Protein AF-A0A165MMI6-F1 (afdb_monomer_lite)

Foldseek 3Di:
DAEAEDDDPLVQLVCCVVQCDNDPPDDHDDPVYHYAHQQRFDCDPNDTDHDDDDDVLLVVLVVQLVVVVVVVDDLVRLVVSLCCSLVVVQVVCCPPVRQDPVNVVSNVVVSVCSSCVPPPDDPDD

Organism: NCBI:txid1314782

Structure (mmCIF, N/CA/C/O backbone):
data_AF-A0A165MMI6-F1
#
_entry.id   AF-A0A165MMI6-F1
#
loop_
_atom_site.group_PDB
_atom_site.id
_atom_site.type_symbol
_atom_site.label_atom_id
_atom_site.label_alt_id
_atom_site.label_comp_id
_atom_site.label_asym_id
_atom_site.label_entity_id
_atom_site.label_seq_id
_atom_site.pdbx_PDB_ins_code
_atom_site.Cartn_x
_atom_site.Cartn_y
_atom_site.Cartn_z
_atom_site.occupancy
_atom_site.B_iso_or_equiv
_atom_site.auth_seq_id
_atom_site.auth_comp_id
_atom_site.auth_asym_id
_atom_site.auth_atom_id
_atom_site.pdbx_PDB_model_num
ATOM 1 N N . LYS A 1 1 ? -13.568 -15.443 15.229 1.00 62.78 1 LYS A N 1
ATOM 2 C CA . LYS A 1 1 ? -12.944 -14.354 16.014 1.00 62.78 1 LYS A CA 1
ATOM 3 C C . LYS A 1 1 ? -13.628 -13.065 15.593 1.00 62.78 1 LYS A C 1
ATOM 5 O O . LYS A 1 1 ? -13.642 -12.803 14.398 1.00 62.78 1 LYS A O 1
ATOM 10 N N . THR A 1 2 ? -14.250 -12.354 16.528 1.00 68.31 2 THR A N 1
ATOM 11 C CA . THR A 1 2 ? -15.011 -11.124 16.261 1.00 68.31 2 THR A CA 1
ATOM 12 C C . THR A 1 2 ? -14.259 -9.969 16.903 1.00 68.31 2 THR A C 1
ATOM 14 O O . THR A 1 2 ? -13.910 -10.057 18.080 1.00 68.31 2 THR A O 1
ATOM 17 N N . GLU A 1 3 ? -13.968 -8.936 16.120 1.00 73.44 3 GLU A N 1
ATOM 18 C CA . GLU A 1 3 ? -13.265 -7.731 16.564 1.00 73.44 3 GLU A CA 1
ATOM 19 C C . GLU A 1 3 ? -14.139 -6.518 16.235 1.00 73.44 3 GLU A C 1
ATOM 21 O O . GLU A 1 3 ? -14.678 -6.424 15.131 1.00 73.44 3 GLU A O 1
ATOM 26 N N . ILE A 1 4 ? -14.305 -5.617 17.202 1.00 75.56 4 ILE A N 1
ATOM 27 C CA . ILE A 1 4 ? -15.068 -4.375 17.047 1.00 75.56 4 ILE A CA 1
ATOM 28 C C . ILE A 1 4 ? -14.080 -3.217 17.005 1.00 75.56 4 ILE A C 1
ATOM 30 O O . ILE A 1 4 ? -13.242 -3.073 17.893 1.00 75.56 4 ILE A O 1
ATOM 34 N N . ILE A 1 5 ? -14.191 -2.389 15.969 1.00 76.44 5 ILE A N 1
ATOM 35 C CA . ILE A 1 5 ? -13.376 -1.186 15.795 1.00 76.44 5 ILE A CA 1
ATOM 36 C C . ILE A 1 5 ? -14.327 0.010 15.878 1.00 76.44 5 ILE A C 1
ATOM 38 O O . ILE A 1 5 ? -15.085 0.228 14.930 1.00 76.44 5 ILE A O 1
ATOM 42 N N . PRO A 1 6 ? -14.342 0.763 16.992 1.00 74.06 6 PRO A N 1
ATOM 43 C CA . PRO A 1 6 ? -15.153 1.966 17.080 1.00 74.06 6 PRO A CA 1
ATOM 44 C C . PRO A 1 6 ? -14.604 3.033 16.123 1.00 74.06 6 PRO A C 1
ATOM 46 O O . PRO A 1 6 ? -13.409 3.326 16.112 1.00 74.06 6 PRO A O 1
ATOM 49 N N . ILE A 1 7 ? -15.484 3.605 15.298 1.00 70.38 7 ILE A N 1
ATOM 50 C CA . ILE A 1 7 ? -15.161 4.686 14.359 1.00 70.38 7 ILE A CA 1
ATOM 51 C C . ILE A 1 7 ? -16.029 5.884 14.732 1.00 70.38 7 ILE A C 1
ATOM 53 O O . ILE A 1 7 ? -17.253 5.813 14.660 1.00 70.38 7 ILE A O 1
ATOM 57 N N . GLY A 1 8 ? -15.409 6.990 15.134 1.00 71.00 8 GLY A N 1
ATOM 58 C CA . GLY A 1 8 ? -16.133 8.179 15.569 1.00 71.00 8 GLY A CA 1
ATOM 59 C C . GLY A 1 8 ? -15.218 9.224 16.195 1.00 71.00 8 GLY A C 1
ATOM 60 O O . GLY A 1 8 ? -14.008 9.233 15.968 1.00 71.00 8 GLY A O 1
ATOM 61 N N . THR A 1 9 ? -15.799 10.127 16.985 1.00 73.75 9 THR A N 1
ATOM 62 C CA . THR A 1 9 ? -15.021 11.080 17.784 1.00 73.75 9 THR A CA 1
ATOM 63 C C . THR A 1 9 ? -14.208 10.341 18.847 1.00 73.75 9 THR A C 1
ATOM 65 O O . THR A 1 9 ? -14.643 9.310 19.353 1.00 73.75 9 THR A O 1
ATOM 68 N N . ALA A 1 10 ? -13.061 10.892 19.253 1.00 73.88 10 ALA A N 1
ATOM 69 C CA . ALA A 1 10 ? -12.234 10.296 20.311 1.00 73.88 10 ALA A CA 1
ATOM 70 C C . ALA A 1 10 ? -13.030 10.044 21.608 1.00 73.88 10 ALA A C 1
ATOM 72 O O . ALA A 1 10 ? -12.844 9.033 22.278 1.00 73.88 10 ALA A O 1
ATOM 73 N N . THR A 1 11 ? -13.979 10.930 21.923 1.00 76.69 11 THR A N 1
ATOM 74 C CA . THR A 1 11 ? -14.903 10.773 23.053 1.00 76.69 11 THR A CA 1
ATOM 75 C C . THR A 1 11 ? -15.829 9.566 22.896 1.00 76.69 11 THR A C 1
ATOM 77 O O . THR A 1 11 ? -16.059 8.848 23.865 1.00 76.69 11 THR A O 1
ATOM 80 N N . HIS A 1 12 ? -16.327 9.306 21.685 1.00 76.50 12 HIS A N 1
ATOM 81 C CA . HIS A 1 12 ? -17.157 8.143 21.388 1.00 76.50 12 HIS A CA 1
ATOM 82 C C . HIS A 1 12 ? -16.330 6.852 21.422 1.00 76.50 12 HIS A C 1
ATOM 84 O O . HIS A 1 12 ? -16.726 5.899 22.084 1.00 76.50 12 HIS A O 1
ATOM 90 N N . CYS A 1 13 ? -15.142 6.834 20.810 1.00 76.31 13 CYS A N 1
ATOM 91 C CA . CYS A 1 13 ? -14.252 5.672 20.848 1.00 76.31 13 CYS A CA 1
ATOM 92 C C . CYS A 1 13 ? -13.849 5.299 22.284 1.00 76.31 13 CYS A C 1
ATOM 94 O O . CYS A 1 13 ? -13.878 4.121 22.649 1.00 76.31 13 CYS A O 1
ATOM 96 N N . GLN A 1 14 ? -13.543 6.291 23.129 1.00 76.06 14 GLN A N 1
ATOM 97 C CA . GLN A 1 14 ? -13.263 6.073 24.552 1.00 76.06 14 GLN A CA 1
ATOM 98 C C . GLN A 1 14 ? -14.483 5.555 25.316 1.00 76.06 14 GLN A C 1
ATOM 100 O O . GLN A 1 14 ? -14.332 4.643 26.130 1.00 76.06 14 GLN A O 1
ATOM 105 N N . ALA A 1 15 ? -15.678 6.088 25.045 1.00 77.88 15 ALA A N 1
ATOM 106 C CA . ALA A 1 15 ? -16.910 5.620 25.673 1.00 77.88 15 ALA A CA 1
ATOM 107 C C . ALA A 1 15 ? -17.203 4.155 25.315 1.00 77.88 15 ALA A C 1
ATOM 109 O O . ALA A 1 15 ? -17.452 3.355 26.210 1.00 77.88 15 ALA A O 1
ATOM 110 N N . VAL A 1 16 ? -17.078 3.777 24.039 1.00 79.06 16 VAL A N 1
ATOM 111 C CA . VAL A 1 16 ? -17.291 2.394 23.578 1.00 79.06 16 VAL A CA 1
ATOM 112 C C . VAL A 1 16 ? -16.240 1.442 24.156 1.00 79.06 16 VAL A C 1
ATOM 114 O O . VAL A 1 16 ? -16.575 0.340 24.577 1.00 79.06 16 VAL A O 1
ATOM 117 N N . THR A 1 17 ? -14.977 1.871 24.243 1.00 77.38 17 THR A N 1
ATOM 118 C CA . THR A 1 17 ? -13.888 1.057 24.815 1.00 77.38 17 THR A CA 1
ATOM 119 C C . THR A 1 17 ? -14.036 0.864 26.327 1.00 77.38 17 THR A C 1
ATOM 121 O O . THR A 1 17 ? -13.701 -0.195 26.848 1.00 77.38 17 THR A O 1
ATOM 124 N N . THR A 1 18 ? -14.504 1.891 27.042 1.00 76.50 18 THR A N 1
ATOM 125 C CA . THR A 1 18 ? -14.621 1.869 28.511 1.00 76.50 18 THR A CA 1
ATOM 126 C C . THR A 1 18 ? -15.891 1.163 28.958 1.00 76.50 18 THR A C 1
ATOM 128 O O . THR A 1 18 ? -15.862 0.375 29.898 1.00 76.50 18 THR A O 1
ATOM 131 N N . ASN A 1 19 ? -17.000 1.445 28.279 1.00 77.50 19 ASN A N 1
ATOM 132 C CA . ASN A 1 19 ? -18.308 0.956 28.682 1.00 77.50 19 ASN A CA 1
ATOM 133 C C . ASN A 1 19 ? -18.646 -0.376 27.998 1.00 77.50 19 ASN A C 1
ATOM 135 O O . ASN A 1 19 ? -19.543 -1.067 28.454 1.00 77.50 19 ASN A O 1
ATOM 139 N N . CYS A 1 20 ? -17.950 -0.768 26.923 1.00 76.12 20 CYS A N 1
ATOM 140 C CA . CYS A 1 20 ? -18.334 -1.912 26.086 1.00 76.12 20 CYS A CA 1
ATOM 141 C C . CYS A 1 20 ? -19.785 -1.808 25.572 1.00 76.12 20 CYS A C 1
ATOM 143 O O . CYS A 1 20 ? -20.427 -2.820 25.313 1.00 76.12 20 CYS A O 1
ATOM 145 N N . HIS A 1 21 ? -20.291 -0.584 25.405 1.00 79.75 21 HIS A N 1
ATOM 146 C CA . HIS A 1 21 ? -21.622 -0.271 24.887 1.00 79.75 21 HIS A CA 1
ATOM 147 C C . HIS A 1 21 ? -21.477 0.552 23.602 1.00 79.75 21 HIS A C 1
ATOM 149 O O . HIS A 1 21 ? -20.674 1.486 23.564 1.00 79.75 21 HIS A O 1
ATOM 155 N N . LEU A 1 22 ? -22.242 0.223 22.556 1.00 71.19 22 LEU A N 1
ATOM 156 C CA . LEU A 1 22 ? -22.264 1.001 21.307 1.00 71.19 22 LEU A CA 1
ATOM 157 C C . LEU A 1 22 ? -23.057 2.307 21.478 1.00 71.19 22 LEU A C 1
ATOM 159 O O . LEU A 1 22 ? -22.636 3.360 20.996 1.00 71.19 22 LEU A O 1
ATOM 163 N N . HIS A 1 23 ? -24.152 2.249 22.233 1.00 70.88 23 HIS A N 1
ATOM 164 C CA . HIS A 1 23 ? -24.951 3.384 22.677 1.00 70.88 23 HIS A CA 1
ATOM 165 C C . HIS A 1 23 ? -25.229 3.261 24.189 1.00 70.88 23 HIS A C 1
ATOM 167 O O . HIS A 1 23 ? -25.305 2.138 24.685 1.00 70.88 23 HIS A O 1
ATOM 173 N N . PRO A 1 24 ? -25.412 4.365 24.944 1.00 70.00 24 PRO A N 1
ATOM 174 C CA . PRO A 1 24 ? -25.698 4.313 26.387 1.00 70.00 24 PRO 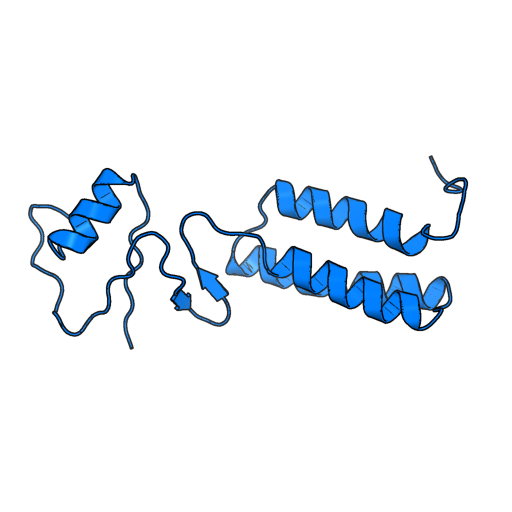A CA 1
ATOM 175 C C . PRO A 1 24 ? -26.906 3.453 26.789 1.00 70.00 24 PRO A C 1
ATOM 177 O O . PRO A 1 24 ? -26.969 2.990 27.921 1.00 70.00 24 PRO A O 1
ATOM 180 N N . GLU A 1 25 ? -27.841 3.251 25.860 1.00 76.12 25 GLU A N 1
ATOM 181 C CA . GLU A 1 25 ? -29.086 2.491 26.054 1.00 76.12 25 GLU A CA 1
ATOM 182 C C . GLU A 1 25 ? -29.004 1.040 25.538 1.00 76.12 25 GLU A C 1
ATOM 184 O O . GLU A 1 25 ? -29.953 0.278 25.702 1.00 76.12 25 GLU A O 1
ATOM 189 N N . ASP A 1 26 ? -27.903 0.653 24.883 1.00 77.50 26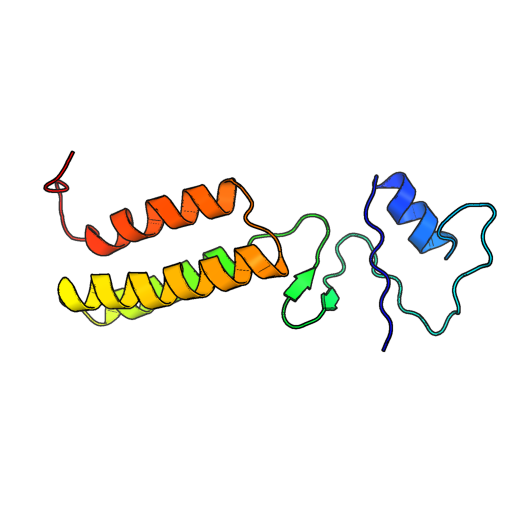 ASP A N 1
ATOM 190 C CA . ASP A 1 26 ? -27.751 -0.695 24.325 1.00 77.50 26 ASP A CA 1
ATOM 191 C C . ASP A 1 26 ? -27.301 -1.693 25.396 1.00 77.50 26 ASP A C 1
ATOM 193 O O . ASP A 1 26 ? -26.658 -1.326 26.379 1.00 77.50 26 ASP A O 1
ATOM 197 N N . GLU A 1 27 ? -27.559 -2.985 25.182 1.00 76.94 27 GLU A N 1
ATOM 198 C CA . GLU A 1 27 ? -26.970 -4.029 26.022 1.00 76.94 27 GLU A CA 1
ATOM 199 C C . GLU A 1 27 ? -25.431 -4.059 25.904 1.00 76.94 27 GLU A C 1
ATOM 201 O O . GLU A 1 27 ? -24.878 -3.761 24.836 1.00 76.94 27 GLU A O 1
ATOM 206 N N . PRO A 1 28 ? -24.713 -4.426 26.985 1.00 77.62 28 PRO A N 1
ATOM 207 C CA . PRO A 1 28 ? -23.261 -4.515 26.954 1.00 77.62 28 PRO A CA 1
ATOM 208 C C . PRO A 1 28 ? -22.801 -5.601 25.980 1.00 77.62 28 PRO A C 1
ATOM 210 O O . PRO A 1 28 ? -23.353 -6.703 25.930 1.00 77.62 28 PRO A O 1
ATOM 213 N N . LEU A 1 29 ? -21.735 -5.314 25.236 1.00 78.69 29 LEU A N 1
ATOM 214 C CA . LEU A 1 29 ? -21.123 -6.267 24.321 1.00 78.69 29 LEU A CA 1
ATOM 215 C C . LEU A 1 29 ? -20.573 -7.483 25.092 1.00 78.69 29 LEU A C 1
ATOM 217 O O . LEU A 1 29 ? -19.982 -7.324 26.165 1.00 78.69 29 LEU A O 1
ATOM 221 N N . PRO A 1 30 ? -20.704 -8.705 24.542 1.00 79.06 30 PRO A N 1
ATOM 222 C CA . PRO A 1 30 ? -20.156 -9.903 25.160 1.00 79.06 30 PRO A CA 1
ATOM 223 C C . PRO A 1 30 ? -18.646 -9.769 25.427 1.00 79.06 30 PRO A C 1
ATOM 225 O O . PRO A 1 30 ? -17.903 -9.395 24.516 1.00 79.06 30 PRO A O 1
ATOM 228 N N . PRO A 1 31 ? -18.145 -10.171 26.612 1.00 71.38 31 PRO A N 1
ATOM 229 C CA . PRO A 1 31 ? -16.726 -10.049 26.974 1.00 71.38 31 PRO A CA 1
ATOM 230 C C . PRO A 1 31 ? -15.794 -10.936 26.131 1.00 71.38 31 PRO A C 1
ATOM 232 O O . PRO A 1 31 ? -14.575 -10.830 26.214 1.00 71.38 31 PRO A O 1
ATOM 235 N N . SER A 1 32 ? -16.361 -11.831 25.319 1.00 77.75 32 SER A N 1
ATOM 236 C CA . SER A 1 32 ? -15.643 -12.657 24.348 1.00 77.75 32 SER A CA 1
ATOM 237 C C . SER A 1 32 ? -15.250 -11.902 23.073 1.00 77.75 32 SER A C 1
ATOM 239 O O . SER A 1 32 ? -14.480 -12.431 22.268 1.00 77.75 32 SER A O 1
ATOM 241 N N . ILE A 1 33 ? -15.773 -10.690 22.868 1.00 75.81 33 ILE A N 1
ATOM 242 C CA . ILE A 1 33 ? -15.486 -9.853 21.705 1.00 75.81 33 ILE A CA 1
ATOM 243 C C . ILE A 1 33 ? -14.377 -8.865 22.057 1.00 75.81 33 ILE A C 1
ATOM 245 O O . ILE A 1 33 ? -14.466 -8.121 23.030 1.00 75.81 33 ILE A O 1
ATOM 249 N N . HIS A 1 34 ? -13.326 -8.846 21.240 1.00 77.81 34 HIS A N 1
ATOM 250 C CA . HIS A 1 34 ? -12.229 -7.899 21.408 1.00 77.81 34 HIS A CA 1
ATOM 251 C C . HIS A 1 34 ? -12.618 -6.541 20.820 1.00 77.81 34 HIS A C 1
ATOM 253 O O . HIS A 1 34 ? -12.934 -6.454 19.630 1.00 77.81 34 HIS A O 1
ATOM 259 N N . ILE A 1 35 ? -12.594 -5.490 21.640 1.00 76.75 35 ILE A N 1
ATOM 260 C CA . ILE A 1 35 ? -12.807 -4.106 21.204 1.00 76.75 35 ILE A CA 1
ATOM 261 C C . ILE A 1 35 ? -11.438 -3.448 21.069 1.00 76.75 35 ILE A C 1
ATOM 263 O O . ILE A 1 35 ? -10.688 -3.346 22.040 1.00 76.75 35 ILE A O 1
ATOM 267 N N . ALA A 1 36 ? -1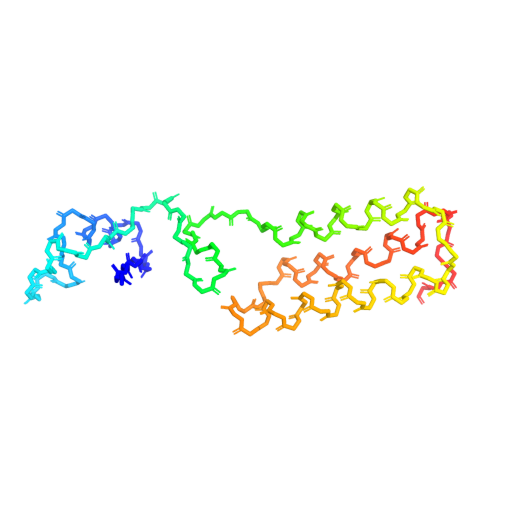1.117 -3.012 19.858 1.00 71.44 36 ALA A N 1
ATOM 268 C CA . ALA A 1 36 ? -9.841 -2.391 19.560 1.00 71.44 36 ALA A CA 1
ATOM 269 C C . ALA A 1 36 ? -9.751 -0.997 20.180 1.00 71.44 36 ALA A C 1
ATOM 271 O O . ALA A 1 36 ? -10.628 -0.156 19.964 1.00 71.44 36 ALA A O 1
ATOM 272 N N . LYS A 1 37 ? -8.675 -0.742 20.925 1.00 68.06 37 LYS A N 1
ATOM 273 C CA . LYS A 1 37 ? -8.408 0.578 21.507 1.00 68.06 37 LYS A CA 1
ATOM 274 C C . LYS A 1 37 ? -7.968 1.570 20.432 1.00 68.06 37 LYS A C 1
ATOM 276 O O . LYS A 1 37 ? -7.422 1.187 19.397 1.00 68.06 37 LYS A O 1
ATOM 281 N N . ASP A 1 38 ? -8.125 2.866 20.699 1.00 59.47 38 ASP A N 1
ATOM 282 C CA . ASP A 1 38 ? -7.567 3.902 19.825 1.00 59.47 38 ASP A CA 1
ATOM 283 C C . ASP A 1 38 ? -6.049 3.704 19.658 1.00 59.47 38 ASP A C 1
ATOM 285 O O . ASP A 1 38 ? -5.282 3.690 20.621 1.00 59.47 38 ASP A O 1
ATOM 289 N N . GLY A 1 39 ? -5.620 3.523 18.407 1.00 56.69 39 GLY A N 1
ATOM 290 C CA . GLY A 1 39 ? -4.231 3.227 18.051 1.00 56.69 39 GLY A CA 1
ATOM 291 C C . GLY A 1 39 ? -3.869 1.738 17.997 1.00 56.69 39 GLY A C 1
ATOM 292 O O . GLY A 1 39 ? -2.773 1.412 17.537 1.00 56.69 39 GLY A O 1
ATOM 293 N N . GLU A 1 40 ? -4.772 0.840 18.388 1.00 52.81 40 GLU A N 1
ATOM 294 C CA . GLU A 1 40 ? -4.614 -0.600 18.222 1.00 52.81 40 GLU A CA 1
ATOM 295 C C . GLU A 1 40 ? -4.893 -0.983 16.766 1.00 52.81 40 GLU A C 1
ATOM 297 O O . GLU A 1 40 ? -5.968 -0.735 16.221 1.00 52.81 40 GLU A O 1
ATOM 302 N N . ALA A 1 41 ? -3.881 -1.535 16.098 1.00 53.19 41 ALA A N 1
ATOM 303 C CA . ALA A 1 41 ? -4.009 -1.949 14.712 1.00 53.19 41 ALA A CA 1
ATOM 304 C C . ALA A 1 41 ? -4.671 -3.328 14.669 1.00 53.19 41 ALA A C 1
ATOM 306 O O . ALA A 1 41 ? -4.120 -4.304 15.177 1.00 53.19 41 ALA A O 1
ATOM 307 N N . VAL A 1 42 ? -5.838 -3.408 14.037 1.00 59.91 42 VAL A N 1
ATOM 308 C CA . VAL A 1 42 ? -6.568 -4.665 13.885 1.00 59.91 42 VAL A CA 1
ATOM 309 C C . VAL A 1 42 ? -6.340 -5.215 12.491 1.00 59.91 42 VAL A C 1
ATOM 311 O O . VAL A 1 42 ? -6.528 -4.512 11.497 1.00 59.91 42 VAL A O 1
ATOM 314 N N . HIS A 1 43 ? -5.928 -6.478 12.415 1.00 57.81 43 HIS A N 1
ATOM 315 C CA . HIS A 1 43 ? -5.705 -7.158 11.148 1.00 57.81 43 HIS A CA 1
ATOM 316 C C . HIS A 1 43 ? -7.009 -7.798 10.653 1.00 57.81 43 HIS A C 1
ATOM 318 O O . HIS A 1 43 ? -7.264 -8.982 10.876 1.00 57.81 43 HIS A O 1
ATOM 324 N N . SER A 1 44 ? -7.830 -7.010 9.958 1.00 58.06 44 SER A N 1
ATOM 325 C CA . SER A 1 44 ? -9.078 -7.478 9.355 1.00 58.06 44 SER A CA 1
ATOM 326 C C . SER A 1 44 ? -8.882 -7.732 7.860 1.00 58.06 44 SER A C 1
ATOM 328 O O . SER A 1 44 ? -8.472 -6.842 7.112 1.00 58.06 44 SER A O 1
ATOM 330 N N . LEU A 1 45 ? -9.139 -8.971 7.423 1.00 55.53 45 LEU A N 1
ATOM 331 C CA . LEU A 1 45 ? -9.158 -9.387 6.009 1.00 55.53 45 LEU A CA 1
ATOM 332 C C . LEU A 1 45 ? -7.906 -8.987 5.193 1.00 55.53 45 LEU A C 1
ATOM 334 O O . LEU A 1 45 ? -8.008 -8.593 4.035 1.00 55.53 45 LEU A O 1
ATOM 338 N N . GLY A 1 46 ? -6.710 -9.084 5.787 1.00 48.88 46 GLY A N 1
ATOM 339 C CA . GLY A 1 46 ? -5.454 -8.731 5.104 1.00 48.88 46 GLY A CA 1
ATOM 340 C C . GLY A 1 46 ? -5.142 -7.232 5.096 1.00 48.88 46 GLY A C 1
ATOM 341 O O . GLY A 1 46 ? -4.240 -6.785 4.384 1.00 48.88 46 GLY A O 1
ATOM 342 N N . THR A 1 47 ? -5.872 -6.444 5.888 1.00 49.41 47 THR A N 1
ATOM 343 C CA . THR A 1 47 ? -5.613 -5.020 6.091 1.00 49.41 47 THR A CA 1
ATOM 344 C C . THR A 1 47 ? -5.462 -4.680 7.558 1.00 49.41 47 THR A C 1
ATOM 346 O O . THR A 1 47 ? -6.189 -5.183 8.410 1.00 49.41 47 THR A O 1
ATOM 349 N N . TRP A 1 48 ? -4.509 -3.798 7.843 1.00 54.31 48 TRP A N 1
ATOM 350 C CA . TRP A 1 48 ? -4.400 -3.155 9.142 1.00 54.31 48 TRP A CA 1
ATOM 351 C C . TRP A 1 48 ? -5.336 -1.952 9.149 1.00 54.31 48 TRP A C 1
ATOM 353 O O . TRP A 1 48 ? -5.094 -0.975 8.441 1.00 54.31 48 TRP A O 1
ATOM 363 N N . ILE A 1 49 ? -6.416 -2.043 9.915 1.00 56.56 49 ILE A N 1
ATOM 364 C CA . ILE A 1 49 ? -7.322 -0.924 10.161 1.00 56.56 49 ILE A CA 1
ATOM 365 C C . ILE A 1 49 ? -6.837 -0.253 11.447 1.00 56.56 49 ILE A C 1
ATOM 367 O O . ILE A 1 49 ? -6.795 -0.888 12.501 1.00 56.56 49 ILE A O 1
ATOM 371 N N . ARG A 1 50 ? -6.416 1.014 11.356 1.00 53.34 50 ARG A N 1
ATOM 372 C CA . ARG A 1 50 ? -6.003 1.831 12.505 1.00 53.34 50 ARG A CA 1
ATOM 373 C C . ARG A 1 50 ? -6.608 3.225 12.400 1.00 53.34 50 ARG A C 1
ATOM 375 O O . ARG A 1 50 ? -6.516 3.864 11.355 1.00 53.34 50 ARG A O 1
ATOM 382 N N . ASN A 1 51 ? -7.143 3.721 13.513 1.00 43.06 51 ASN A N 1
ATOM 383 C CA . ASN A 1 51 ? -7.472 5.131 13.670 1.00 43.06 51 ASN A CA 1
ATOM 384 C C . ASN A 1 51 ? -6.148 5.927 13.714 1.00 43.06 51 ASN A C 1
ATOM 386 O O . ASN A 1 51 ? -5.368 5.811 14.663 1.00 43.06 51 ASN A O 1
ATOM 390 N N . GLY A 1 52 ? -5.838 6.641 12.627 1.00 47.78 52 GLY A N 1
ATOM 391 C CA . GLY A 1 52 ? -4.723 7.589 12.558 1.00 47.78 52 GLY A CA 1
ATOM 392 C C . GLY A 1 52 ? -3.326 7.057 12.209 1.00 47.78 52 GLY A C 1
ATOM 393 O O . GLY A 1 52 ? -2.369 7.654 12.699 1.00 47.78 52 GLY A O 1
ATOM 394 N N . VAL A 1 53 ? -3.142 6.004 11.385 1.00 51.03 53 VAL A N 1
ATOM 395 C CA . VAL A 1 53 ? -1.771 5.614 10.970 1.00 51.03 53 VAL A CA 1
ATOM 396 C C . VAL A 1 53 ? -1.465 5.347 9.507 1.00 51.03 53 VAL A C 1
ATOM 398 O O . VAL A 1 53 ? -2.182 4.668 8.784 1.00 51.03 53 VAL A O 1
ATOM 401 N N . ASN A 1 54 ? -0.283 5.896 9.207 1.00 52.78 54 ASN A N 1
ATOM 402 C CA . ASN A 1 54 ? 0.704 5.709 8.161 1.00 52.78 54 ASN A CA 1
ATOM 403 C C . ASN A 1 54 ? 0.429 4.624 7.112 1.00 52.78 54 ASN A C 1
ATOM 405 O O . ASN A 1 54 ? 0.281 3.434 7.398 1.00 52.78 54 ASN A O 1
ATOM 409 N N . ASN A 1 55 ? 0.451 5.085 5.867 1.00 59.38 55 ASN A N 1
ATOM 410 C CA . ASN A 1 55 ? 0.093 4.364 4.659 1.00 59.38 55 ASN A CA 1
ATOM 411 C C . ASN A 1 55 ? 1.143 3.295 4.310 1.00 59.38 55 ASN A C 1
ATOM 413 O O . ASN A 1 55 ? 1.948 3.490 3.401 1.00 59.38 55 ASN A O 1
ATOM 417 N N . ALA A 1 56 ? 1.106 2.136 4.977 1.00 65.00 56 ALA A N 1
ATOM 418 C CA . ALA A 1 56 ? 2.016 1.005 4.740 1.00 65.00 56 ALA A CA 1
ATOM 419 C C . ALA A 1 56 ? 2.112 0.580 3.257 1.00 65.00 56 ALA A C 1
ATOM 421 O O . ALA A 1 56 ? 3.128 0.044 2.812 1.00 65.00 56 ALA A O 1
ATOM 422 N N . VAL A 1 57 ? 1.070 0.847 2.460 1.00 68.94 57 VAL A N 1
ATOM 423 C CA . VAL A 1 57 ? 1.077 0.595 1.013 1.00 68.94 57 VAL A CA 1
ATOM 424 C C . VAL A 1 57 ? 2.049 1.514 0.272 1.00 68.94 57 VAL A C 1
ATOM 426 O O . VAL A 1 57 ? 2.765 1.049 -0.612 1.00 68.94 57 VAL A O 1
ATOM 429 N N . ARG A 1 58 ? 2.143 2.791 0.653 1.00 71.06 58 ARG A N 1
ATOM 430 C CA . ARG A 1 58 ? 3.104 3.731 0.059 1.00 71.06 58 ARG A CA 1
ATOM 431 C C . ARG A 1 58 ? 4.538 3.266 0.297 1.00 71.06 58 ARG A C 1
ATOM 433 O O . ARG A 1 58 ? 5.345 3.272 -0.636 1.00 71.06 58 ARG A O 1
ATOM 440 N N . ASP A 1 59 ? 4.837 2.839 1.518 1.00 74.31 59 ASP A N 1
ATOM 441 C CA . ASP A 1 59 ? 6.173 2.375 1.894 1.00 74.31 59 ASP A CA 1
ATOM 442 C C . ASP A 1 59 ? 6.525 1.084 1.151 1.00 74.31 59 ASP A C 1
ATOM 444 O O . ASP A 1 59 ? 7.603 0.974 0.566 1.00 74.31 59 ASP A O 1
ATOM 448 N N . LYS A 1 60 ? 5.574 0.147 1.054 1.00 76.31 60 LYS A N 1
ATOM 449 C CA . LYS A 1 60 ? 5.734 -1.090 0.278 1.00 76.31 60 LYS A CA 1
ATOM 450 C C . LYS A 1 60 ? 6.014 -0.820 -1.203 1.00 76.31 60 LYS A C 1
ATOM 452 O O . LYS A 1 60 ? 6.888 -1.465 -1.785 1.00 76.31 60 LYS A O 1
ATOM 457 N N . ILE A 1 61 ? 5.308 0.131 -1.818 1.00 78.31 61 ILE A N 1
ATOM 458 C CA . ILE A 1 61 ? 5.533 0.521 -3.220 1.00 78.31 61 ILE A CA 1
ATOM 459 C C . ILE A 1 61 ? 6.916 1.137 -3.384 1.00 78.31 61 ILE A C 1
ATOM 461 O O . ILE A 1 61 ? 7.657 0.738 -4.278 1.00 78.31 61 ILE A O 1
ATOM 465 N N . SER A 1 62 ? 7.278 2.064 -2.499 1.00 77.69 62 SER A N 1
ATOM 466 C CA . SER A 1 62 ? 8.565 2.759 -2.551 1.00 77.69 62 SER A CA 1
ATOM 467 C C . SER A 1 62 ? 9.734 1.778 -2.418 1.00 77.69 62 SER A C 1
ATOM 469 O O . SER A 1 62 ? 10.663 1.824 -3.219 1.00 77.69 62 SER A O 1
ATOM 471 N N . LEU A 1 63 ? 9.650 0.827 -1.481 1.00 82.31 63 LEU A N 1
ATOM 472 C CA . LEU A 1 63 ? 10.641 -0.241 -1.328 1.00 82.31 63 LEU A CA 1
ATOM 473 C C . LEU A 1 63 ? 10.714 -1.134 -2.569 1.00 82.31 63 LEU A C 1
ATOM 475 O O . LEU A 1 63 ? 11.806 -1.424 -3.046 1.00 82.31 63 LEU A O 1
ATOM 479 N N . THR A 1 64 ? 9.573 -1.536 -3.132 1.00 81.44 64 THR A N 1
ATOM 480 C CA . THR A 1 64 ? 9.563 -2.396 -4.326 1.00 81.44 64 THR A CA 1
ATOM 481 C C . THR A 1 64 ? 10.210 -1.691 -5.522 1.00 81.44 64 THR A C 1
ATOM 483 O O . THR A 1 64 ? 11.016 -2.291 -6.229 1.00 81.44 64 THR A O 1
ATOM 486 N N . LEU A 1 65 ? 9.910 -0.404 -5.723 1.00 79.12 65 LEU A N 1
ATOM 487 C CA . LEU A 1 65 ? 10.519 0.403 -6.782 1.00 79.12 65 LEU A CA 1
ATOM 488 C C . LEU A 1 65 ? 12.023 0.609 -6.560 1.00 79.12 65 LEU A C 1
ATOM 490 O O . LEU A 1 65 ? 12.780 0.543 -7.524 1.00 79.12 65 LEU A O 1
ATOM 494 N N . LEU A 1 66 ? 12.471 0.794 -5.314 1.00 81.31 66 LEU A N 1
ATOM 495 C CA . LEU A 1 66 ? 13.895 0.895 -4.981 1.00 81.31 66 LEU A CA 1
ATOM 496 C C . LEU A 1 66 ? 14.649 -0.393 -5.339 1.00 81.31 66 LEU A C 1
ATOM 498 O O . LEU A 1 66 ? 15.675 -0.341 -6.012 1.00 81.31 66 LEU A O 1
ATOM 502 N N . TRP A 1 67 ? 14.108 -1.549 -4.947 1.00 81.31 67 TRP A N 1
ATOM 503 C CA . TRP A 1 67 ? 14.677 -2.859 -5.280 1.00 81.31 67 TRP A CA 1
ATOM 504 C C . TRP A 1 67 ? 14.789 -3.069 -6.786 1.00 81.31 67 TRP A C 1
ATOM 506 O O . TRP A 1 67 ? 15.810 -3.536 -7.289 1.00 81.31 67 TRP A O 1
ATOM 516 N N . ILE A 1 68 ? 13.746 -2.681 -7.516 1.00 79.69 68 ILE A N 1
ATOM 517 C CA . ILE A 1 68 ? 13.751 -2.724 -8.970 1.00 79.69 68 ILE A CA 1
ATOM 518 C C . ILE A 1 68 ? 14.827 -1.784 -9.530 1.00 79.69 68 ILE A C 1
ATOM 520 O O . ILE A 1 68 ? 15.564 -2.192 -10.421 1.00 79.69 68 ILE A O 1
ATOM 524 N N . GLN A 1 69 ? 14.960 -0.558 -9.023 1.00 80.44 69 GLN A N 1
ATOM 525 C CA . GLN A 1 69 ? 15.962 0.397 -9.507 1.00 80.44 69 GLN A CA 1
ATOM 526 C C . GLN A 1 69 ? 17.389 -0.156 -9.359 1.00 80.44 69 GLN A C 1
ATOM 528 O O . GLN A 1 69 ? 18.192 -0.010 -10.279 1.00 80.44 69 GLN A O 1
ATOM 533 N N . CYS A 1 70 ? 17.686 -0.869 -8.267 1.00 81.38 70 CYS A N 1
ATOM 534 C CA . CYS A 1 70 ? 18.986 -1.517 -8.053 1.00 81.38 70 CYS A CA 1
ATOM 535 C C . CYS A 1 70 ? 19.339 -2.573 -9.118 1.00 81.38 70 CYS A C 1
ATOM 537 O O . CYS A 1 70 ? 20.513 -2.880 -9.308 1.00 81.38 70 CYS A O 1
ATOM 539 N N . SER A 1 71 ? 18.349 -3.116 -9.833 1.00 78.75 71 SER A N 1
ATOM 540 C CA . SER A 1 71 ? 18.565 -4.092 -10.911 1.00 78.75 71 SER A CA 1
ATOM 541 C C . SER A 1 71 ? 18.912 -3.468 -12.274 1.00 78.75 71 SER A C 1
ATOM 543 O O . SER A 1 71 ? 19.036 -4.194 -13.256 1.00 78.75 71 SER A O 1
ATOM 545 N N . HIS A 1 72 ? 19.078 -2.139 -12.344 1.00 79.06 72 HIS A N 1
ATOM 546 C CA . HIS A 1 72 ? 19.345 -1.370 -13.571 1.00 79.06 72 HIS A CA 1
ATOM 547 C C . HIS A 1 72 ? 18.416 -1.733 -14.755 1.00 79.06 72 HIS A C 1
ATOM 549 O O . HIS A 1 72 ? 18.877 -2.083 -15.845 1.00 79.06 72 HIS A O 1
ATOM 555 N N . PRO A 1 73 ? 17.085 -1.673 -14.567 1.00 82.56 73 PRO A N 1
ATOM 556 C CA . PRO A 1 73 ? 16.122 -2.124 -15.563 1.00 82.56 73 PRO A CA 1
ATOM 557 C C . PRO A 1 73 ? 16.056 -1.182 -16.770 1.00 82.56 73 PRO A C 1
ATOM 559 O O . PRO A 1 73 ? 16.131 0.042 -16.646 1.00 82.56 73 PRO A O 1
ATOM 562 N N . THR A 1 74 ? 15.809 -1.756 -17.950 1.00 85.50 74 THR A N 1
ATOM 563 C CA . THR A 1 74 ? 15.517 -0.980 -19.167 1.00 85.50 74 THR A CA 1
ATOM 564 C C . THR A 1 74 ? 14.229 -0.163 -19.016 1.00 85.50 74 THR A C 1
ATOM 566 O O . THR A 1 74 ? 13.355 -0.514 -18.222 1.00 85.50 74 THR A O 1
ATOM 569 N N . LEU A 1 75 ? 14.049 0.882 -19.832 1.00 83.69 75 LEU A N 1
ATOM 570 C CA . LEU A 1 75 ? 12.834 1.710 -19.822 1.00 83.69 75 LEU A CA 1
ATOM 571 C C . LEU A 1 75 ? 11.546 0.877 -19.966 1.00 83.69 75 LEU A C 1
ATOM 573 O O . LEU A 1 75 ? 10.592 1.072 -19.217 1.00 83.69 75 LEU A O 1
ATOM 577 N N . ARG A 1 76 ? 11.540 -0.106 -20.875 1.00 84.00 76 ARG A N 1
ATOM 578 C CA . ARG A 1 76 ? 10.399 -1.013 -21.074 1.00 84.00 76 ARG A CA 1
ATOM 579 C C . ARG A 1 76 ? 10.102 -1.830 -19.815 1.00 84.00 76 AR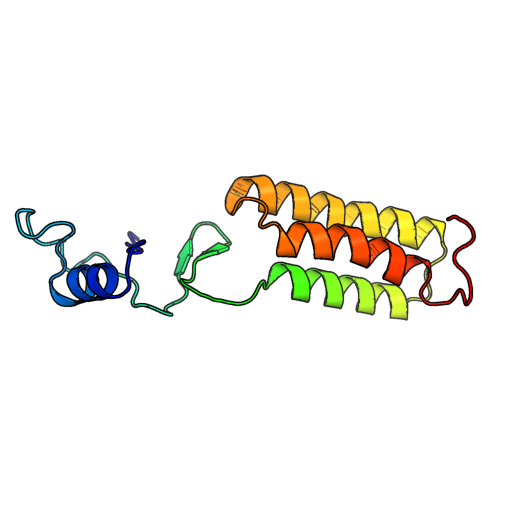G A C 1
ATOM 581 O O . ARG A 1 76 ? 8.942 -1.966 -19.432 1.00 84.00 76 ARG A O 1
ATOM 588 N N . SER A 1 77 ? 11.143 -2.344 -19.163 1.00 82.88 77 SER A N 1
ATOM 589 C CA . SER A 1 77 ? 11.021 -3.070 -17.896 1.00 82.88 77 SER A CA 1
ATOM 590 C C . SER A 1 77 ? 10.479 -2.163 -16.788 1.00 82.88 77 SER A C 1
ATOM 592 O O . SER A 1 77 ? 9.554 -2.569 -16.089 1.00 82.88 77 SER A O 1
ATOM 594 N N . LYS A 1 78 ? 10.964 -0.914 -16.688 1.00 84.44 78 LYS A N 1
ATOM 595 C CA . LYS A 1 78 ? 10.456 0.090 -15.737 1.00 84.44 78 LYS A CA 1
ATOM 596 C C . LYS A 1 78 ? 8.950 0.327 -15.925 1.00 84.44 78 LYS A C 1
ATOM 598 O O . LYS A 1 78 ? 8.212 0.293 -14.945 1.00 84.44 78 LYS A O 1
ATOM 603 N N . THR A 1 79 ? 8.474 0.494 -17.163 1.00 84.56 79 THR A N 1
ATOM 604 C CA . THR A 1 79 ? 7.041 0.690 -17.460 1.00 84.56 79 THR A CA 1
ATOM 605 C C . THR A 1 79 ? 6.184 -0.515 -17.067 1.00 84.56 79 THR A C 1
ATOM 607 O O . THR A 1 79 ? 5.156 -0.344 -16.415 1.00 84.56 79 THR A O 1
ATOM 610 N N . ILE A 1 80 ? 6.603 -1.734 -17.428 1.00 85.50 80 ILE A N 1
ATOM 611 C CA . ILE A 1 80 ? 5.868 -2.965 -17.083 1.00 85.50 80 ILE A CA 1
ATOM 612 C C . ILE A 1 80 ? 5.782 -3.124 -15.564 1.00 85.50 80 ILE A C 1
ATOM 614 O O . ILE A 1 80 ? 4.720 -3.421 -15.021 1.00 85.50 80 ILE A O 1
ATOM 618 N N . MET A 1 81 ? 6.894 -2.887 -14.872 1.00 84.31 81 MET A N 1
ATOM 619 C CA . MET A 1 81 ? 6.961 -3.025 -13.426 1.00 84.31 81 MET A CA 1
ATOM 620 C C . MET A 1 81 ? 6.074 -2.003 -12.721 1.00 84.31 81 MET A C 1
ATOM 622 O O . MET A 1 81 ? 5.280 -2.409 -11.884 1.00 84.31 81 MET A O 1
ATOM 626 N N . VAL A 1 82 ? 6.129 -0.724 -13.112 1.00 85.62 82 VAL A N 1
ATOM 627 C CA . VAL A 1 82 ? 5.216 0.327 -12.625 1.00 85.62 82 VAL A CA 1
ATOM 628 C C . VAL A 1 82 ? 3.757 -0.088 -12.790 1.00 85.62 82 VAL A C 1
ATOM 630 O O . VAL A 1 82 ? 2.975 0.035 -11.848 1.00 85.62 82 VAL A O 1
ATOM 633 N N . GLN A 1 83 ? 3.387 -0.613 -13.961 1.00 84.44 83 GLN A N 1
ATOM 634 C CA . GLN A 1 83 ? 2.023 -1.067 -14.220 1.00 84.44 83 GLN A CA 1
ATOM 635 C C . GLN A 1 83 ? 1.613 -2.203 -13.272 1.00 84.44 83 GLN A C 1
ATOM 637 O O . GLN A 1 83 ? 0.494 -2.203 -12.765 1.00 84.44 83 GLN A O 1
ATOM 642 N N . TRP A 1 84 ? 2.503 -3.161 -13.009 1.00 83.00 84 TRP A N 1
ATOM 643 C CA . TRP A 1 84 ? 2.217 -4.290 -12.122 1.00 83.00 84 TRP A CA 1
ATOM 644 C C . TRP A 1 84 ? 2.128 -3.884 -10.650 1.00 83.00 84 TRP A C 1
ATOM 646 O O . TRP A 1 84 ? 1.169 -4.264 -9.978 1.00 83.00 84 TRP A O 1
ATOM 656 N N . THR A 1 85 ? 3.070 -3.090 -10.134 1.00 82.12 85 THR A N 1
ATOM 657 C CA . THR A 1 85 ? 3.034 -2.653 -8.730 1.00 82.12 85 THR A CA 1
ATOM 658 C C . THR A 1 85 ? 1.934 -1.635 -8.484 1.00 82.12 85 THR A C 1
ATOM 660 O O . THR A 1 85 ? 1.081 -1.853 -7.628 1.00 82.12 85 THR A O 1
ATOM 663 N N . ILE A 1 86 ? 1.927 -0.523 -9.218 1.00 81.69 86 ILE A N 1
ATOM 664 C CA . ILE A 1 86 ? 1.004 0.585 -8.947 1.00 81.69 86 ILE A CA 1
ATOM 665 C C . ILE A 1 86 ? -0.400 0.246 -9.447 1.00 81.69 86 ILE A C 1
ATOM 667 O O . ILE A 1 86 ? -1.376 0.482 -8.733 1.00 81.69 86 ILE A O 1
ATOM 671 N N . GLY A 1 87 ? -0.522 -0.381 -10.620 1.00 80.81 87 GLY A N 1
ATOM 672 C CA . GLY A 1 87 ? -1.814 -0.842 -11.131 1.00 80.81 87 GLY A CA 1
ATOM 673 C C . GLY A 1 87 ? -2.434 -1.925 -10.247 1.00 80.81 87 GLY A C 1
ATOM 674 O O . GLY A 1 87 ? -3.603 -1.822 -9.890 1.00 80.81 87 GLY A O 1
ATOM 675 N N . GLY A 1 88 ? -1.650 -2.914 -9.804 1.00 78.75 88 GLY A N 1
ATOM 676 C CA . GLY A 1 88 ? -2.152 -3.968 -8.917 1.00 78.75 88 GLY A CA 1
ATOM 677 C C . GLY A 1 88 ? -2.553 -3.447 -7.532 1.00 78.75 88 GLY A C 1
ATOM 678 O O . GLY A 1 88 ? -3.609 -3.798 -7.008 1.00 78.75 88 GLY A O 1
ATOM 679 N N . MET A 1 89 ? -1.749 -2.560 -6.939 1.00 72.94 89 MET A N 1
ATOM 680 C CA . MET A 1 89 ? -2.036 -2.035 -5.599 1.00 72.94 89 MET A CA 1
ATOM 681 C C . MET A 1 89 ? -3.156 -0.990 -5.582 1.00 72.94 89 MET A C 1
ATOM 683 O O . MET A 1 89 ? -3.925 -0.960 -4.623 1.00 72.94 89 MET A O 1
ATOM 687 N N . SER A 1 90 ? -3.301 -0.169 -6.628 1.00 74.00 90 SER A N 1
ATOM 688 C CA . SER A 1 90 ? -4.418 0.784 -6.733 1.00 74.00 90 SER A CA 1
ATOM 689 C C . SER A 1 90 ? -5.772 0.079 -6.841 1.00 74.00 90 SER A C 1
ATOM 691 O O . SER A 1 90 ? -6.737 0.532 -6.224 1.00 74.00 90 SER A O 1
ATOM 693 N N . GLN A 1 91 ? -5.844 -1.062 -7.537 1.00 77.06 91 GLN A N 1
ATOM 694 C CA . GLN A 1 91 ? -7.051 -1.896 -7.596 1.00 77.06 91 GLN A CA 1
ATOM 695 C C . GLN A 1 91 ? -7.437 -2.440 -6.215 1.00 77.06 91 GLN A C 1
ATOM 697 O O . GLN A 1 91 ? -8.600 -2.351 -5.819 1.00 77.06 91 GLN A O 1
ATOM 702 N N . TYR A 1 92 ? -6.460 -2.949 -5.460 1.00 70.69 92 TYR A N 1
ATOM 703 C CA . TYR A 1 92 ? -6.683 -3.446 -4.102 1.00 70.69 92 TYR A CA 1
ATOM 704 C C . TYR A 1 92 ? -7.133 -2.334 -3.145 1.00 70.69 92 TYR A C 1
ATOM 706 O O . TYR A 1 92 ? -8.164 -2.462 -2.485 1.00 70.69 92 TYR A O 1
ATOM 714 N N . LEU A 1 93 ? -6.401 -1.216 -3.109 1.00 68.44 93 LEU A N 1
ATOM 715 C CA . LEU A 1 93 ? -6.707 -0.077 -2.240 1.00 68.44 93 LEU A CA 1
ATOM 716 C C . LEU A 1 93 ? -8.106 0.479 -2.501 1.00 68.44 93 LEU A C 1
ATOM 718 O O . LEU A 1 93 ? -8.898 0.609 -1.569 1.00 68.44 93 LEU A O 1
ATOM 722 N N . SER A 1 94 ? -8.442 0.703 -3.776 1.00 67.38 94 SER A N 1
ATOM 723 C CA . SER A 1 94 ? -9.754 1.220 -4.179 1.00 67.38 94 SER A CA 1
ATOM 724 C C . SER A 1 94 ? -10.904 0.341 -3.689 1.00 67.38 94 SER A C 1
ATOM 726 O O . SER A 1 94 ? -11.984 0.852 -3.408 1.00 67.38 94 SER A O 1
ATOM 728 N N . LYS A 1 95 ? -10.684 -0.977 -3.584 1.00 67.94 95 LYS A N 1
ATOM 729 C CA . LYS A 1 95 ? -11.715 -1.938 -3.190 1.00 67.94 95 LYS A CA 1
ATOM 730 C C . LYS A 1 95 ? -11.826 -2.134 -1.679 1.00 67.94 95 LYS A C 1
ATOM 732 O O . LYS A 1 95 ? -12.938 -2.341 -1.204 1.00 67.94 95 LYS A O 1
ATOM 737 N N . VAL A 1 96 ? -10.709 -2.114 -0.949 1.00 59.97 96 VAL A N 1
ATOM 738 C CA . VAL A 1 96 ? -10.675 -2.530 0.466 1.00 59.97 96 VAL A CA 1
ATOM 739 C C . VAL A 1 96 ? -10.658 -1.352 1.440 1.00 59.97 96 VAL A C 1
ATOM 741 O O . VAL A 1 96 ? -11.291 -1.427 2.486 1.00 59.97 96 VAL A O 1
ATOM 744 N N . GLN A 1 97 ? -9.961 -0.262 1.112 1.00 61.91 97 GLN A N 1
ATOM 745 C CA . GLN A 1 97 ? -9.781 0.886 2.017 1.00 61.91 97 GLN A CA 1
ATOM 746 C C . GLN A 1 97 ? -10.345 2.194 1.442 1.00 61.91 97 GLN A C 1
ATOM 748 O O . GLN A 1 97 ? -10.339 3.225 2.112 1.00 61.91 97 GLN A O 1
ATOM 753 N N . GLY A 1 98 ? -10.825 2.163 0.195 1.00 65.25 98 GLY A N 1
ATOM 754 C CA . GLY A 1 98 ? -11.002 3.368 -0.605 1.00 65.25 98 GLY A CA 1
ATOM 755 C C . GLY A 1 98 ? -9.650 3.937 -1.047 1.00 65.25 98 GLY A C 1
ATOM 756 O O . GLY A 1 98 ? -8.585 3.425 -0.702 1.00 65.25 98 GLY A O 1
ATOM 757 N N . MET A 1 99 ? -9.674 5.001 -1.849 1.00 71.06 99 MET A N 1
ATOM 758 C CA . MET A 1 99 ? -8.454 5.662 -2.318 1.00 71.06 99 MET A CA 1
ATOM 759 C C . MET A 1 99 ? -8.372 7.083 -1.744 1.00 71.06 99 MET A C 1
ATOM 761 O O . MET A 1 99 ? -8.865 8.022 -2.374 1.00 71.06 99 MET A O 1
ATOM 765 N N . PRO A 1 100 ? -7.763 7.250 -0.555 1.00 73.44 100 PRO A N 1
ATOM 766 C CA . PRO A 1 100 ? -7.434 8.557 -0.002 1.00 73.44 100 PRO A CA 1
ATOM 767 C C . PRO A 1 100 ? -6.679 9.436 -1.010 1.00 73.44 100 PRO A C 1
ATOM 769 O O . PRO A 1 100 ? -5.840 8.959 -1.785 1.00 73.44 100 PRO A O 1
ATOM 772 N N . GLN A 1 101 ? -6.987 10.734 -1.022 1.00 74.00 101 GLN A N 1
ATOM 773 C CA . GLN A 1 101 ? -6.477 11.671 -2.031 1.00 74.00 101 GLN A CA 1
ATOM 774 C C . GLN A 1 101 ? -4.951 11.857 -1.957 1.00 74.00 101 GLN A C 1
ATOM 776 O O . GLN A 1 101 ? -4.291 12.063 -2.980 1.00 74.00 101 GLN A O 1
ATOM 781 N N . ASP A 1 102 ? -4.375 11.749 -0.762 1.00 74.12 102 ASP A N 1
ATOM 782 C CA . ASP A 1 102 ? -2.934 11.754 -0.513 1.00 74.12 102 ASP A CA 1
ATOM 783 C C . ASP A 1 102 ? -2.247 10.536 -1.150 1.00 74.12 102 ASP A C 1
ATOM 785 O O . ASP A 1 102 ? -1.224 10.688 -1.824 1.00 74.12 102 ASP A O 1
ATOM 789 N N . ILE A 1 103 ? -2.845 9.345 -1.026 1.00 74.06 103 ILE A N 1
ATOM 790 C CA . ILE A 1 103 ? -2.342 8.120 -1.656 1.00 74.06 103 ILE A CA 1
ATOM 791 C C . ILE A 1 103 ? -2.441 8.234 -3.174 1.00 74.06 103 ILE A C 1
ATOM 793 O O . ILE A 1 103 ? -1.456 7.976 -3.863 1.00 74.06 103 ILE A O 1
ATOM 797 N N . LYS A 1 104 ? -3.583 8.685 -3.706 1.00 79.81 104 LYS A N 1
ATOM 798 C CA . LYS A 1 104 ? -3.762 8.901 -5.149 1.00 79.81 104 LYS A CA 1
ATOM 799 C C . LYS A 1 104 ? -2.673 9.814 -5.716 1.00 79.81 104 LYS A C 1
ATOM 801 O O . LYS A 1 104 ? -1.982 9.450 -6.663 1.00 79.81 104 LYS A O 1
ATOM 806 N N . THR A 1 105 ? -2.462 10.961 -5.072 1.00 81.00 105 THR A N 1
ATOM 807 C CA . THR A 1 105 ? -1.456 11.947 -5.491 1.00 81.00 105 THR A CA 1
ATOM 808 C C . THR A 1 105 ? -0.037 11.370 -5.429 1.00 81.00 105 THR A C 1
ATOM 810 O O . THR A 1 105 ? 0.790 11.645 -6.300 1.00 81.00 105 THR A O 1
ATOM 813 N N . ALA A 1 106 ? 0.272 10.559 -4.413 1.00 78.69 106 ALA A N 1
ATOM 814 C CA . ALA A 1 106 ? 1.565 9.888 -4.310 1.00 78.69 106 ALA A CA 1
ATOM 815 C C . ALA A 1 106 ? 1.764 8.853 -5.431 1.00 78.69 106 ALA A C 1
ATOM 817 O O . ALA A 1 106 ? 2.827 8.829 -6.053 1.00 78.69 106 ALA A O 1
ATOM 818 N N . LEU A 1 107 ? 0.742 8.043 -5.726 1.00 79.88 107 LEU A N 1
ATOM 819 C CA . LEU A 1 107 ? 0.765 7.038 -6.794 1.00 79.88 107 LEU A CA 1
ATOM 820 C C . LEU A 1 107 ? 0.852 7.652 -8.194 1.00 79.88 107 LEU A C 1
ATOM 822 O O . LEU A 1 107 ? 1.424 7.029 -9.078 1.00 79.88 107 LEU A O 1
ATOM 826 N N . GLU A 1 108 ? 0.339 8.863 -8.404 1.00 82.44 108 GLU A N 1
ATOM 827 C CA . GLU A 1 108 ? 0.486 9.593 -9.672 1.00 82.44 108 GLU A CA 1
ATOM 828 C C . GLU A 1 108 ? 1.908 10.150 -9.866 1.00 82.44 108 GLU A C 1
ATOM 830 O O . GLU A 1 108 ? 2.422 10.200 -10.986 1.00 82.44 108 GLU A O 1
ATOM 835 N N . LYS A 1 109 ? 2.579 10.553 -8.778 1.00 83.25 109 LYS A N 1
ATOM 836 C CA . LYS A 1 109 ? 3.928 11.150 -8.823 1.00 83.25 109 LYS A CA 1
ATOM 837 C C . LYS A 1 109 ? 5.051 10.111 -8.861 1.00 83.25 109 LYS A C 1
ATOM 839 O O . LYS A 1 109 ? 6.054 10.324 -9.542 1.00 83.25 109 LYS A O 1
ATOM 844 N N . LEU A 1 110 ? 4.881 8.990 -8.158 1.00 81.19 110 LEU A N 1
ATOM 845 C CA . LEU A 1 110 ? 5.872 7.912 -8.036 1.00 81.19 110 LEU A CA 1
ATOM 846 C C . LEU A 1 110 ? 6.363 7.339 -9.382 1.00 81.19 110 LEU A C 1
ATOM 848 O O . LEU A 1 110 ? 7.578 7.233 -9.546 1.00 81.19 110 LEU A O 1
ATOM 852 N N . PRO A 1 111 ? 5.494 7.021 -10.365 1.00 81.88 111 PRO A N 1
ATOM 853 C CA . PRO A 1 111 ? 5.916 6.540 -11.676 1.00 81.88 111 PRO A CA 1
ATOM 854 C C . PRO A 1 111 ? 6.860 7.517 -12.360 1.00 81.88 111 PRO A C 1
ATOM 856 O O . PRO A 1 111 ? 7.909 7.126 -12.853 1.00 81.88 111 PRO A O 1
ATOM 859 N N . ARG A 1 112 ? 6.511 8.807 -12.363 1.00 82.19 112 ARG A N 1
ATOM 860 C CA . ARG A 1 112 ? 7.298 9.835 -13.046 1.00 82.19 112 ARG A CA 1
ATOM 861 C C . ARG A 1 112 ? 8.689 9.951 -12.436 1.00 82.19 112 ARG A C 1
ATOM 863 O O . ARG A 1 112 ? 9.667 9.971 -13.175 1.00 82.19 112 ARG A O 1
ATOM 870 N N . ALA A 1 113 ? 8.763 9.971 -11.105 1.00 81.19 113 ALA A N 1
ATOM 871 C CA . ALA A 1 113 ? 10.030 9.994 -10.386 1.00 81.19 113 ALA A CA 1
ATOM 872 C C . ALA A 1 113 ? 10.871 8.743 -10.683 1.00 81.19 113 ALA A C 1
ATOM 874 O O . ALA A 1 113 ? 12.049 8.861 -10.989 1.00 81.19 113 ALA A O 1
ATOM 875 N N . PHE A 1 114 ? 10.257 7.558 -10.660 1.00 80.69 114 PHE A N 1
ATOM 876 C CA . PHE A 1 114 ? 10.952 6.293 -10.877 1.00 80.69 114 PHE A CA 1
ATOM 877 C C . PHE A 1 114 ? 11.478 6.134 -12.307 1.00 80.69 114 PHE A C 1
ATOM 879 O O . PHE A 1 114 ? 12.638 5.767 -12.514 1.00 80.69 114 PHE A O 1
ATOM 886 N N . ILE A 1 115 ? 10.650 6.420 -13.314 1.00 80.75 115 ILE A N 1
ATOM 887 C CA . ILE A 1 115 ? 11.076 6.223 -14.696 1.00 80.75 115 ILE A CA 1
ATOM 888 C C . ILE A 1 115 ? 12.180 7.238 -15.045 1.00 80.75 115 ILE A C 1
ATOM 890 O O . ILE A 1 115 ? 13.175 6.853 -15.663 1.00 80.75 115 ILE A O 1
ATOM 894 N N . TRP A 1 116 ? 12.059 8.494 -14.593 1.00 80.75 116 TRP A N 1
ATOM 895 C CA . TRP A 1 116 ? 13.005 9.581 -14.893 1.00 80.75 116 TRP A CA 1
ATOM 896 C C . TRP A 1 116 ? 14.119 9.763 -13.854 1.00 80.75 116 TRP A C 1
ATOM 898 O O . TRP A 1 116 ? 14.771 10.801 -13.860 1.00 80.75 116 TRP A O 1
ATOM 908 N N . THR A 1 117 ? 14.382 8.765 -13.003 1.00 71.31 117 THR A N 1
ATOM 909 C CA . THR A 1 117 ? 15.445 8.822 -11.973 1.00 71.31 117 THR A CA 1
ATOM 910 C C . THR A 1 117 ? 16.805 9.266 -12.542 1.00 71.31 117 THR A C 1
ATOM 912 O O . THR A 1 117 ? 17.569 9.938 -11.857 1.00 71.31 117 THR A O 1
ATOM 915 N N . ASP A 1 118 ? 17.072 8.949 -13.813 1.00 63.16 118 ASP A N 1
ATOM 916 C CA . ASP A 1 118 ? 18.345 9.199 -14.498 1.00 63.16 118 ASP A CA 1
ATOM 917 C C . ASP A 1 118 ? 18.279 10.366 -15.516 1.00 63.16 118 ASP A C 1
ATOM 919 O O . ASP A 1 118 ? 19.248 10.628 -16.228 1.00 63.16 118 ASP A O 1
ATOM 923 N N . ALA A 1 119 ? 17.141 11.065 -15.631 1.00 56.69 119 ALA A N 1
ATOM 924 C CA . ALA A 1 119 ? 16.920 12.101 -16.643 1.00 56.69 119 ALA A CA 1
ATOM 925 C C . ALA A 1 119 ? 16.880 13.507 -16.021 1.00 56.69 119 ALA A C 1
ATOM 927 O O . ALA A 1 119 ? 15.955 13.846 -15.288 1.00 56.69 119 ALA A O 1
ATOM 928 N N . LEU A 1 120 ? 17.855 14.355 -16.379 1.00 52.19 120 LEU A N 1
ATOM 929 C CA . LEU A 1 120 ? 17.934 15.760 -15.938 1.00 52.19 120 LEU A CA 1
ATOM 930 C C . LEU A 1 120 ? 16.714 16.593 -16.386 1.00 52.19 120 LEU A C 1
ATOM 932 O O . LEU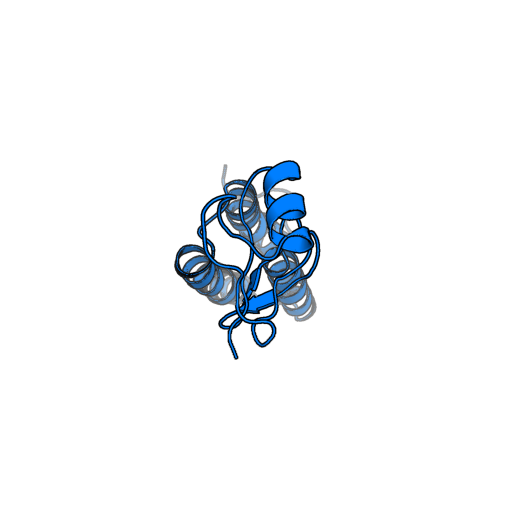 A 1 120 ? 16.320 17.540 -15.710 1.00 52.19 120 LEU A O 1
ATOM 936 N N . HIS A 1 121 ? 16.112 16.222 -17.521 1.00 54.94 121 HIS A N 1
ATOM 937 C CA . HIS A 1 121 ? 14.914 16.840 -18.080 1.00 54.94 121 HIS A CA 1
ATOM 938 C C . HIS A 1 121 ? 13.948 15.750 -18.582 1.00 54.94 121 HIS A C 1
ATOM 940 O O . HIS A 1 121 ? 14.299 15.002 -19.498 1.00 54.94 121 HIS A O 1
ATOM 946 N N . PRO A 1 122 ? 12.733 15.642 -18.013 1.00 55.56 122 PRO A N 1
ATOM 947 C CA . PRO A 1 122 ? 11.657 14.821 -18.562 1.00 55.56 122 PRO A CA 1
ATOM 948 C C . PRO A 1 122 ? 11.386 15.220 -20.022 1.00 55.56 122 PRO A C 1
ATOM 950 O O . PRO A 1 122 ? 11.114 16.396 -20.259 1.00 55.56 122 PRO A O 1
ATOM 953 N N . PRO A 1 123 ? 11.386 14.304 -21.005 1.00 60.88 123 PRO A N 1
ATOM 954 C CA . PRO A 1 123 ? 11.186 14.678 -22.407 1.00 60.88 123 PRO A CA 1
ATOM 955 C C . PRO A 1 123 ? 9.740 15.067 -22.763 1.00 60.88 123 PRO A C 1
ATOM 957 O O . PRO A 1 123 ? 9.421 15.187 -23.941 1.00 60.88 123 PRO A O 1
ATOM 960 N N . ILE A 1 124 ? 8.843 15.245 -21.786 1.00 55.88 124 ILE A N 1
ATOM 961 C CA . ILE A 1 124 ? 7.440 15.583 -22.052 1.00 55.88 124 ILE A CA 1
ATOM 962 C C . ILE A 1 124 ? 6.892 16.471 -20.924 1.00 55.88 124 ILE A C 1
ATOM 964 O O . ILE A 1 124 ? 6.808 16.028 -19.770 1.00 55.88 124 ILE A O 1
ATOM 968 N N . SER A 1 125 ? 6.559 17.716 -21.288 1.00 44.56 125 SER A N 1
ATOM 969 C CA . S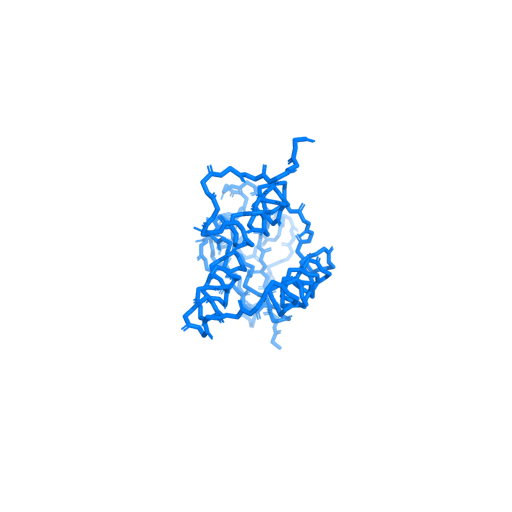ER A 1 125 ? 5.757 18.678 -20.515 1.00 44.56 125 SER A CA 1
ATOM 970 C C . SER A 1 125 ? 4.278 18.534 -20.842 1.00 44.56 125 SER A C 1
ATOM 972 O O . SER A 1 125 ? 3.964 18.095 -21.969 1.00 44.56 125 SER A O 1
#

Secondary structure (DSSP, 8-state):
--EE---S-HHHHHHHHHH--SSTTSPPPPTTSEEPPTTPPEEETTEEE-TT---HHHHHHHHHHHHHHHT---HHHHHHHHIIIIIHHHHHHHHHT---HHHHHHHHHHHHHHHTTT-SS-S--

Sequence (125 aa):
KTEIIPIGTATHCQAVTTNCHLHPEDEPLPPSIHIAKDGEAVHSLGTWIRNGVNNAVRDKISLTLLWIQCSHPTLRSKTIMVQWTIGGMSQYLSKVQGMPQDIKTALEKLPRAFIWTDALHPPIS

Radius of gyration: 20.54 Å; chains: 1; bounding box: 48×33×51 Å

pLDDT: mean 72.06, std 10.56, range [43.06, 85.62]